Protein AF-A0A3G8R0G6-F1 (afdb_monomer)

Sequence (99 aa):
MEQVLFLKNVCNEMPPRDGTGYLDSFHMFGEPQLLQYKDWILLDANAQSNLGIWALIKRVKDDNHLVAYGEWEFHSNIVYCGNVIIPEDELNPFMHVRE

pLDDT: mean 90.29, std 10.19, range [36.09, 97.88]

Structure (mmCIF, N/CA/C/O backbone):
data_AF-A0A3G8R0G6-F1
#
_entry.id   AF-A0A3G8R0G6-F1
#
loop_
_atom_site.group_PDB
_atom_site.id
_atom_site.type_symbol
_atom_site.label_atom_id
_atom_site.label_alt_id
_atom_site.label_comp_id
_atom_site.label_asym_id
_atom_site.label_entity_id
_atom_site.label_seq_id
_atom_site.pdbx_PDB_ins_code
_atom_site.Cartn_x
_atom_site.Cartn_y
_atom_site.Cartn_z
_atom_site.occupancy
_atom_site.B_iso_or_equiv
_atom_site.auth_seq_id
_atom_site.auth_comp_id
_atom_site.auth_asym_id
_atom_site.auth_atom_id
_atom_site.pdbx_PDB_model_num
ATOM 1 N N . MET A 1 1 ? 10.243 -13.411 23.755 1.00 68.88 1 MET A N 1
ATOM 2 C CA . MET A 1 1 ? 8.904 -13.842 23.307 1.00 68.88 1 MET A CA 1
ATOM 3 C C . MET A 1 1 ? 8.592 -12.980 22.102 1.00 68.88 1 MET A C 1
ATOM 5 O O . MET A 1 1 ? 8.596 -11.766 22.254 1.00 68.88 1 MET A O 1
ATOM 9 N N . GLU A 1 2 ? 8.492 -13.566 20.915 1.00 80.31 2 GLU A N 1
ATOM 10 C CA . GLU A 1 2 ? 8.203 -12.802 19.696 1.00 80.31 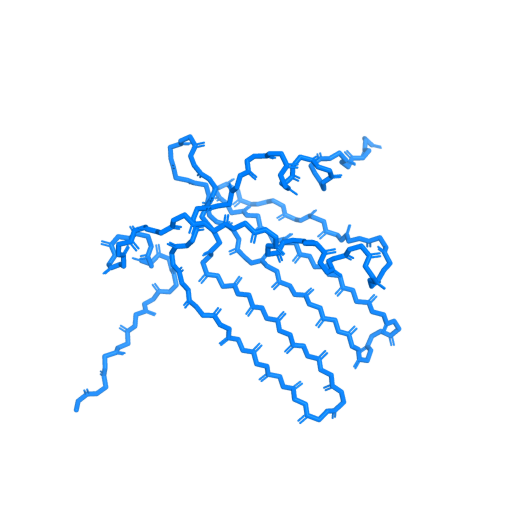2 GLU A CA 1
ATOM 11 C C . GLU A 1 2 ? 6.713 -12.451 19.669 1.00 80.31 2 GLU A C 1
ATOM 13 O O . GLU A 1 2 ? 5.867 -13.312 19.910 1.00 80.31 2 GLU A O 1
ATOM 18 N N . GLN A 1 3 ? 6.390 -11.180 19.436 1.00 82.38 3 GLN A N 1
ATOM 19 C CA . GLN A 1 3 ? 5.016 -10.742 19.211 1.00 82.38 3 GLN A CA 1
ATOM 20 C C . GLN A 1 3 ? 4.728 -10.825 17.714 1.00 82.38 3 GLN A C 1
ATOM 22 O O . GLN A 1 3 ? 5.408 -10.188 16.914 1.00 82.38 3 GLN A O 1
ATOM 27 N N . VAL A 1 4 ? 3.727 -11.621 17.342 1.00 88.38 4 VAL A N 1
ATOM 28 C CA . VAL A 1 4 ? 3.287 -11.784 15.953 1.00 88.38 4 VAL A CA 1
ATOM 29 C C . VAL A 1 4 ? 1.957 -11.068 15.779 1.00 88.38 4 VAL A C 1
ATOM 31 O O . VAL A 1 4 ? 0.996 -11.351 16.495 1.00 88.38 4 VAL A O 1
ATOM 34 N N . LEU A 1 5 ? 1.897 -10.160 14.808 1.00 90.12 5 LEU A N 1
ATOM 35 C CA . LEU A 1 5 ? 0.694 -9.420 14.456 1.00 90.12 5 LEU A CA 1
ATOM 36 C C . LEU A 1 5 ? 0.190 -9.872 13.085 1.00 90.12 5 LEU A C 1
ATOM 38 O O . LEU A 1 5 ? 0.914 -9.820 12.094 1.00 90.12 5 LEU A O 1
ATOM 42 N N . PHE A 1 6 ? -1.071 -10.298 13.013 1.00 91.56 6 PHE A N 1
ATOM 43 C CA . PHE A 1 6 ? -1.704 -10.561 11.724 1.00 91.56 6 PHE A CA 1
ATOM 44 C C . PHE A 1 6 ? -1.945 -9.249 10.979 1.00 91.56 6 PHE A C 1
ATOM 46 O O . PHE A 1 6 ? -2.547 -8.331 11.529 1.00 91.56 6 PHE A O 1
ATOM 53 N N . LEU A 1 7 ? -1.586 -9.212 9.695 1.00 90.50 7 LEU A N 1
ATOM 54 C CA . LEU A 1 7 ? -1.715 -8.031 8.834 1.00 90.50 7 LEU A CA 1
ATOM 55 C C . LEU A 1 7 ? -3.122 -7.405 8.864 1.00 90.50 7 LEU A C 1
ATOM 57 O O . LEU A 1 7 ? -3.282 -6.193 8.960 1.00 90.50 7 LEU A O 1
ATOM 61 N N . LYS A 1 8 ? -4.166 -8.242 8.885 1.00 90.50 8 LYS A N 1
ATOM 62 C CA . LYS A 1 8 ? -5.569 -7.796 8.965 1.00 90.50 8 LYS A CA 1
ATOM 63 C C . LYS A 1 8 ? -5.907 -6.982 10.226 1.00 90.50 8 LYS A C 1
ATOM 65 O O . LYS A 1 8 ? -6.889 -6.236 10.205 1.00 90.50 8 LYS A O 1
ATOM 70 N N . ASN A 1 9 ? -5.116 -7.142 11.290 1.00 94.31 9 ASN A N 1
ATOM 71 C CA . ASN A 1 9 ? -5.286 -6.496 12.591 1.00 94.31 9 ASN A CA 1
ATOM 72 C C . ASN A 1 9 ? -4.401 -5.249 12.753 1.00 94.31 9 ASN A C 1
ATOM 74 O O . ASN A 1 9 ? -4.526 -4.568 13.763 1.00 94.31 9 ASN A O 1
ATOM 78 N N . VAL A 1 10 ? -3.535 -4.921 11.787 1.00 94.44 10 VAL A N 1
ATOM 79 C CA . VAL A 1 10 ? -2.575 -3.809 11.903 1.00 94.44 10 VAL A CA 1
ATOM 80 C C . VAL A 1 10 ? -3.255 -2.487 12.251 1.00 94.44 10 VAL A C 1
ATOM 82 O O . VAL A 1 10 ? -2.840 -1.826 13.197 1.00 94.44 10 VAL A O 1
ATOM 85 N N . CYS A 1 11 ? -4.363 -2.154 11.584 1.00 95.19 11 CYS A N 1
ATOM 86 C CA . CYS A 1 11 ? -5.107 -0.922 11.864 1.00 95.19 11 CYS A CA 1
ATOM 87 C C . CYS A 1 11 ? -5.764 -0.876 13.258 1.00 95.19 11 CYS A C 1
ATOM 89 O O . CYS A 1 11 ? -6.160 0.200 13.693 1.00 95.19 11 CYS A O 1
ATOM 91 N N . ASN A 1 12 ? -5.906 -2.017 13.943 1.00 94.19 12 ASN A N 1
ATOM 92 C CA . ASN A 1 12 ? -6.481 -2.090 15.292 1.00 94.19 12 ASN A CA 1
ATOM 93 C C . ASN A 1 12 ? -5.403 -2.036 16.383 1.00 94.19 12 ASN A C 1
ATOM 95 O O . ASN A 1 12 ? -5.662 -1.543 17.474 1.00 94.19 12 ASN A O 1
ATOM 99 N N . GLU A 1 13 ? -4.219 -2.576 16.093 1.00 94.06 13 GLU A N 1
ATOM 100 C CA . GLU A 1 13 ? -3.157 -2.799 17.082 1.00 94.06 13 GLU A CA 1
ATOM 101 C C . GLU A 1 13 ? -2.041 -1.746 17.000 1.00 94.06 13 GLU A C 1
ATOM 103 O O . GLU A 1 13 ? -1.302 -1.546 17.962 1.00 94.06 13 GLU A O 1
ATOM 108 N N . MET A 1 14 ? -1.906 -1.054 15.864 1.00 94.06 14 MET A N 1
ATOM 109 C CA . MET A 1 14 ? -0.928 0.018 15.675 1.00 94.06 14 MET A CA 1
ATOM 110 C C . MET A 1 14 ? -1.640 1.370 15.564 1.00 94.06 14 MET A C 1
ATOM 112 O O . MET A 1 14 ? -2.602 1.479 14.801 1.00 94.06 14 MET A O 1
ATOM 116 N N . PRO A 1 15 ? -1.177 2.424 16.260 1.00 94.88 15 PRO A N 1
ATOM 117 C CA . PRO A 1 15 ? -1.761 3.751 16.110 1.00 94.88 15 PRO A CA 1
ATOM 118 C C . PRO A 1 15 ? -1.549 4.269 14.678 1.00 94.88 15 PRO A C 1
ATOM 120 O O . PRO A 1 15 ? -0.455 4.083 14.127 1.00 94.88 15 PRO A O 1
ATOM 123 N N . PRO A 1 16 ? -2.568 4.905 14.070 1.00 96.31 16 PRO A N 1
ATOM 124 C CA . PRO A 1 16 ? -2.418 5.516 12.761 1.00 96.31 16 PRO A CA 1
ATOM 125 C C . PRO A 1 16 ? -1.415 6.670 12.819 1.00 96.31 16 PRO A C 1
ATOM 127 O O . PRO A 1 16 ? -1.289 7.356 13.838 1.00 96.31 16 PRO A O 1
ATOM 130 N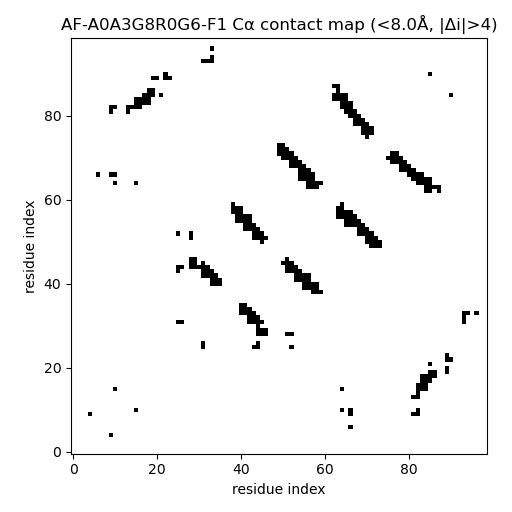 N . ARG A 1 17 ? -0.693 6.870 11.720 1.00 96.69 17 ARG A N 1
ATOM 131 C CA . ARG A 1 17 ? 0.240 7.981 11.524 1.00 96.69 17 ARG A CA 1
ATOM 132 C C . ARG A 1 17 ? 0.014 8.580 10.149 1.00 96.69 17 ARG A C 1
ATOM 134 O O . ARG A 1 17 ? -0.118 7.826 9.191 1.00 96.69 17 ARG A O 1
ATOM 141 N N . ASP A 1 18 ? 0.025 9.899 10.054 1.00 96.62 18 ASP A N 1
ATOM 142 C CA . ASP A 1 18 ? -0.031 10.570 8.759 1.00 96.62 18 ASP A CA 1
ATOM 143 C C . ASP A 1 18 ? 1.261 10.299 7.985 1.00 96.62 18 ASP A C 1
ATOM 145 O O . ASP A 1 18 ? 2.362 10.308 8.551 1.00 96.62 18 ASP A O 1
ATOM 149 N N . GLY A 1 19 ? 1.128 10.031 6.693 1.00 93.25 19 GLY A N 1
ATOM 150 C CA . GLY A 1 19 ? 2.253 9.823 5.798 1.00 93.25 19 GLY A CA 1
ATOM 151 C C . GLY A 1 19 ? 1.976 10.406 4.428 1.00 93.25 19 GLY A C 1
ATOM 152 O O . GLY A 1 19 ? 0.832 10.445 4.007 1.00 93.25 19 GLY A O 1
ATOM 153 N N . THR A 1 20 ? 3.022 10.852 3.740 1.00 94.56 20 THR A N 1
ATOM 154 C CA . THR A 1 20 ? 2.913 11.445 2.403 1.00 94.56 20 THR A CA 1
ATOM 155 C C . THR A 1 20 ? 4.079 11.013 1.523 1.00 94.56 20 THR A C 1
ATOM 157 O O . THR A 1 20 ? 5.188 10.840 2.037 1.00 94.56 20 THR A O 1
ATOM 160 N N . GLY A 1 21 ? 3.855 10.900 0.219 1.00 93.88 21 GLY A N 1
ATOM 161 C CA . GLY A 1 21 ? 4.863 10.567 -0.790 1.00 93.88 21 GLY A CA 1
ATOM 162 C C . GLY A 1 21 ? 5.200 9.077 -0.868 1.00 93.88 21 GLY A C 1
ATOM 163 O O . GLY A 1 2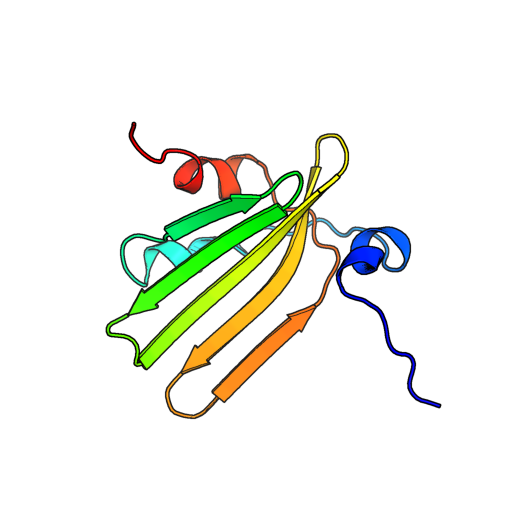1 ? 6.158 8.689 -1.534 1.00 93.88 21 GLY A O 1
ATOM 164 N N . TYR A 1 22 ? 4.434 8.214 -0.190 1.00 93.81 22 TYR A N 1
ATOM 165 C CA . TYR A 1 22 ? 4.692 6.768 -0.204 1.00 93.81 22 TYR A CA 1
ATOM 166 C C . TYR A 1 22 ? 4.358 6.141 -1.559 1.00 93.81 22 TYR A C 1
ATOM 168 O O . TYR A 1 22 ? 4.902 5.092 -1.889 1.00 93.81 22 TYR A O 1
ATOM 176 N N . LEU A 1 23 ? 3.468 6.759 -2.342 1.00 94.19 23 LEU A N 1
ATOM 177 C CA . LEU A 1 23 ? 3.066 6.233 -3.647 1.00 94.19 23 LEU A CA 1
ATOM 178 C C . LEU A 1 23 ? 3.829 6.855 -4.832 1.00 94.19 23 LEU A C 1
ATOM 180 O O . LEU A 1 23 ? 3.686 6.385 -5.960 1.00 94.19 23 LEU A O 1
ATOM 184 N N . ASP A 1 24 ? 4.697 7.842 -4.594 1.00 92.12 24 ASP A N 1
ATOM 185 C CA . ASP A 1 24 ? 5.405 8.586 -5.649 1.00 92.12 24 ASP A CA 1
ATOM 186 C C . ASP A 1 24 ? 6.263 7.676 -6.542 1.00 92.12 24 ASP A C 1
ATOM 188 O O . ASP A 1 24 ? 6.341 7.855 -7.762 1.00 92.12 24 ASP A O 1
ATOM 192 N N . SER A 1 25 ? 6.897 6.660 -5.947 1.00 89.88 25 SER A N 1
ATOM 193 C CA . SER A 1 25 ? 7.797 5.748 -6.660 1.00 89.88 25 SER A CA 1
ATOM 194 C C . SER A 1 25 ? 7.079 4.811 -7.637 1.00 89.88 25 SER A C 1
ATOM 196 O O 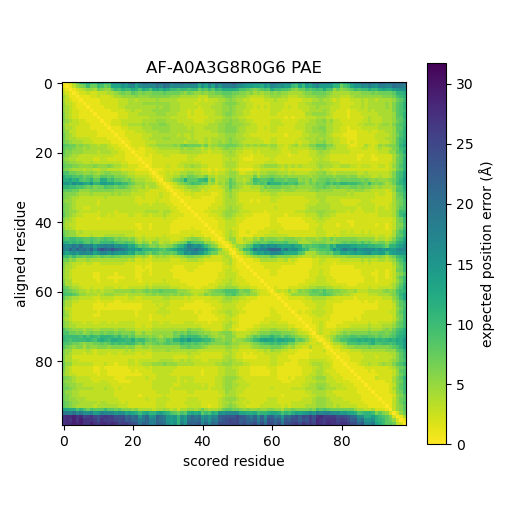. SER A 1 25 ? 7.730 4.271 -8.530 1.00 89.88 25 SER A O 1
ATOM 198 N N . PHE A 1 26 ? 5.754 4.636 -7.547 1.00 92.00 26 PHE A N 1
ATOM 199 C CA . PHE A 1 26 ? 5.014 3.711 -8.424 1.00 92.00 26 PHE A CA 1
ATOM 200 C C . PHE A 1 26 ? 5.066 4.119 -9.892 1.00 92.00 26 PHE A C 1
ATOM 202 O O . PHE A 1 26 ? 5.175 3.259 -10.766 1.00 92.00 26 PHE A O 1
ATOM 209 N N . HIS A 1 27 ? 5.098 5.419 -10.178 1.00 85.88 27 HIS A N 1
ATOM 210 C CA . HIS A 1 27 ? 5.202 5.926 -11.546 1.00 85.88 27 HIS A CA 1
ATOM 211 C C . HIS A 1 27 ? 6.553 5.620 -12.217 1.00 85.88 27 HIS A C 1
ATOM 213 O O . HIS A 1 27 ? 6.672 5.727 -13.437 1.00 85.88 27 HIS A O 1
ATOM 219 N N . MET A 1 28 ? 7.578 5.231 -11.449 1.00 85.88 28 MET A N 1
ATOM 220 C CA . MET A 1 28 ? 8.913 4.933 -11.978 1.00 85.88 28 MET A CA 1
ATOM 221 C C . MET A 1 28 ? 9.012 3.540 -12.614 1.00 85.88 28 MET A C 1
ATOM 223 O O . MET A 1 28 ? 9.905 3.309 -13.429 1.00 85.88 28 MET A O 1
ATOM 227 N N . PHE A 1 29 ? 8.111 2.617 -12.262 1.00 81.19 29 PHE A N 1
ATOM 228 C CA . PHE A 1 29 ? 8.189 1.207 -12.659 1.00 81.19 29 PHE A CA 1
ATOM 229 C C . PHE A 1 29 ? 7.267 0.839 -13.832 1.00 81.19 29 PHE A C 1
ATOM 231 O O . PHE A 1 29 ? 7.134 -0.336 -14.148 1.00 81.19 29 PHE A O 1
ATOM 238 N N . GLY A 1 30 ? 6.671 1.821 -14.515 1.00 77.69 30 GLY A N 1
ATOM 239 C CA . GLY A 1 30 ? 5.740 1.609 -15.631 1.00 77.69 30 GLY A CA 1
ATOM 240 C C . GLY A 1 30 ? 4.308 1.987 -15.260 1.00 77.69 30 GLY A C 1
ATOM 241 O O . GLY A 1 30 ? 4.110 2.885 -14.450 1.00 77.69 30 GLY A O 1
ATOM 242 N N . GLU A 1 31 ? 3.318 1.329 -15.871 1.00 85.75 31 GLU A N 1
ATOM 243 C CA . GLU A 1 31 ? 1.906 1.471 -15.487 1.00 85.75 31 GLU A CA 1
ATOM 244 C C . GLU A 1 31 ? 1.601 0.543 -14.300 1.00 85.75 31 GLU A C 1
ATOM 246 O O . GLU A 1 31 ? 1.633 -0.681 -14.470 1.00 85.75 31 GLU A O 1
ATOM 251 N N . PRO A 1 32 ? 1.314 1.082 -13.101 1.00 90.75 32 PRO A N 1
ATOM 252 C CA . PRO A 1 32 ? 0.956 0.266 -11.949 1.00 90.75 32 PRO A CA 1
ATOM 253 C C . PRO A 1 32 ? -0.381 -0.438 -12.162 1.00 90.75 32 PRO A C 1
ATOM 255 O O . PRO A 1 32 ? -1.323 0.129 -12.716 1.00 90.75 32 PRO A O 1
ATOM 258 N N . GLN A 1 33 ? -0.483 -1.665 -11.667 1.00 90.69 33 GLN A N 1
ATOM 259 C CA . GLN A 1 33 ? -1.730 -2.405 -11.591 1.00 90.69 33 GLN A CA 1
ATOM 260 C C . GLN A 1 33 ? -2.393 -2.166 -10.241 1.00 90.69 33 GLN A C 1
ATOM 262 O O . GLN A 1 33 ? -1.759 -2.289 -9.194 1.00 90.69 33 GLN A O 1
ATOM 267 N N . LEU A 1 34 ? -3.691 -1.876 -10.271 1.00 93.50 34 LEU A N 1
ATOM 268 C CA . LEU A 1 34 ? -4.517 -1.773 -9.078 1.00 93.50 34 LEU A CA 1
ATOM 269 C C . LEU A 1 34 ? -5.506 -2.937 -9.036 1.00 93.50 34 LEU A C 1
ATOM 271 O O . LEU A 1 34 ? -6.281 -3.156 -9.966 1.00 93.50 34 LEU A O 1
ATOM 275 N N . LEU A 1 35 ? -5.495 -3.671 -7.928 1.00 94.31 35 LEU A N 1
ATOM 276 C CA . LEU A 1 35 ? -6.405 -4.774 -7.646 1.00 94.31 35 LEU A CA 1
ATOM 277 C C . LEU A 1 35 ? -7.192 -4.453 -6.379 1.00 94.31 35 LEU A C 1
ATOM 279 O O . LEU A 1 35 ? -6.611 -4.248 -5.314 1.00 94.31 35 LEU A O 1
ATOM 283 N N . GLN A 1 36 ? -8.520 -4.444 -6.475 1.00 94.88 36 GLN A N 1
ATOM 284 C CA . GLN A 1 36 ? -9.393 -4.168 -5.338 1.00 94.88 36 GLN A CA 1
ATOM 285 C C . GLN A 1 36 ? -10.165 -5.418 -4.909 1.00 94.88 36 GLN A C 1
ATOM 287 O O . GLN A 1 36 ? -10.778 -6.110 -5.722 1.00 94.88 36 GLN A O 1
ATOM 292 N N . TYR A 1 37 ? -10.189 -5.683 -3.603 1.00 94.38 37 TYR A N 1
ATOM 293 C CA . TYR A 1 37 ? -11.007 -6.729 -3.000 1.00 94.38 37 TYR A CA 1
ATOM 294 C C . TYR A 1 37 ? -11.594 -6.256 -1.670 1.00 94.38 37 TYR A C 1
ATOM 296 O O . TYR A 1 37 ? -10.898 -6.160 -0.662 1.00 94.38 37 TYR A O 1
ATOM 304 N N . LYS A 1 38 ? -12.910 -6.011 -1.650 1.00 94.62 38 LYS A N 1
ATOM 305 C CA . LYS A 1 38 ? -13.622 -5.452 -0.488 1.00 94.62 38 LYS A CA 1
ATOM 306 C C . LYS A 1 38 ? -12.981 -4.128 -0.033 1.00 94.62 38 LYS A C 1
ATOM 308 O O . LYS A 1 38 ? -12.918 -3.183 -0.813 1.00 94.62 38 LYS A O 1
ATOM 313 N N . ASP A 1 39 ? -12.533 -4.075 1.217 1.00 95.62 39 ASP A N 1
ATOM 314 C CA . ASP A 1 39 ? -11.837 -2.968 1.866 1.00 95.62 39 ASP A CA 1
ATOM 315 C C . ASP A 1 39 ? -10.330 -2.942 1.573 1.00 95.62 39 ASP A C 1
ATOM 317 O O . ASP A 1 39 ? -9.617 -2.143 2.167 1.00 95.62 39 ASP A O 1
ATOM 321 N N . TRP A 1 40 ? -9.828 -3.794 0.679 1.00 97.06 40 TRP A N 1
ATOM 322 C CA . TRP A 1 40 ? -8.404 -3.904 0.371 1.00 97.06 40 TRP A CA 1
ATOM 323 C C . TRP A 1 40 ? -8.091 -3.452 -1.045 1.00 97.06 40 TRP A C 1
ATOM 325 O O . TRP A 1 40 ? -8.822 -3.766 -1.986 1.00 97.06 40 TRP A O 1
ATOM 335 N N . ILE A 1 41 ? -6.967 -2.760 -1.178 1.00 96.62 41 ILE A N 1
ATOM 336 C CA . ILE A 1 41 ? -6.367 -2.340 -2.437 1.00 96.62 41 ILE A CA 1
ATOM 337 C C . ILE A 1 41 ? -4.928 -2.854 -2.441 1.00 96.62 41 ILE A C 1
ATOM 339 O O . ILE A 1 41 ? -4.174 -2.623 -1.496 1.00 96.62 41 ILE A O 1
ATOM 343 N N . LEU A 1 42 ? -4.561 -3.568 -3.497 1.00 96.94 42 LEU A N 1
ATOM 344 C CA . LEU A 1 42 ? -3.182 -3.889 -3.827 1.00 96.94 42 LEU A CA 1
ATOM 345 C C . LEU A 1 42 ? -2.786 -3.026 -5.022 1.00 96.94 42 LEU A C 1
ATOM 347 O O . LEU A 1 42 ? -3.408 -3.121 -6.079 1.00 96.94 42 LEU A O 1
ATOM 351 N N . LEU A 1 43 ? -1.762 -2.202 -4.836 1.00 95.81 43 LEU A N 1
ATOM 352 C CA . LEU A 1 43 ? -1.087 -1.489 -5.910 1.00 95.81 43 LEU A CA 1
ATOM 353 C C . LEU A 1 43 ? 0.236 -2.205 -6.178 1.00 95.81 43 LEU A C 1
ATOM 355 O O . LEU A 1 43 ? 1.018 -2.391 -5.250 1.00 95.81 43 LEU A O 1
ATOM 359 N N . ASP A 1 44 ? 0.474 -2.626 -7.412 1.00 94.06 44 ASP A N 1
ATOM 360 C CA . ASP A 1 44 ? 1.686 -3.338 -7.829 1.00 94.06 44 ASP A CA 1
ATOM 361 C C . ASP A 1 44 ? 2.305 -2.630 -9.032 1.00 94.06 44 ASP A C 1
ATOM 363 O O . ASP A 1 44 ? 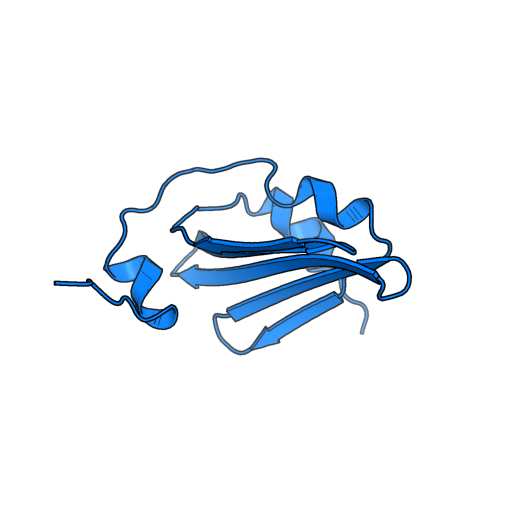1.607 -2.311 -9.992 1.00 94.06 44 ASP A O 1
ATOM 367 N N . ALA A 1 45 ? 3.608 -2.374 -9.000 1.00 93.00 45 ALA A N 1
ATOM 368 C CA . ALA A 1 45 ? 4.333 -1.854 -10.150 1.00 93.00 45 ALA A CA 1
ATOM 369 C C . ALA A 1 45 ? 5.694 -2.531 -10.261 1.00 93.00 45 ALA A C 1
ATOM 371 O O . ALA A 1 45 ? 6.419 -2.681 -9.279 1.00 93.00 45 ALA A O 1
ATOM 372 N N . ASN A 1 46 ? 6.062 -2.936 -11.473 1.00 89.88 46 ASN A N 1
ATOM 373 C CA . ASN A 1 46 ? 7.301 -3.662 -11.697 1.00 89.88 46 ASN A CA 1
ATOM 374 C C . ASN A 1 46 ? 7.913 -3.351 -13.064 1.00 89.88 46 ASN A C 1
ATOM 376 O O . ASN A 1 46 ? 7.220 -3.192 -14.065 1.00 89.88 46 ASN A O 1
ATOM 380 N N . ALA A 1 47 ? 9.243 -3.318 -13.105 1.00 83.81 47 ALA A N 1
ATOM 381 C CA . ALA A 1 47 ? 10.024 -3.131 -14.314 1.00 83.81 47 ALA A CA 1
ATOM 382 C C . ALA A 1 47 ? 10.642 -4.467 -14.748 1.00 83.81 47 ALA A C 1
ATOM 384 O O . ALA A 1 47 ? 11.513 -5.023 -14.073 1.00 83.81 47 ALA A O 1
ATOM 385 N N . GLN A 1 48 ? 10.203 -4.976 -15.906 1.00 71.75 48 GLN A N 1
ATOM 386 C CA . GLN A 1 48 ? 10.764 -6.172 -16.560 1.00 71.75 48 GLN A CA 1
ATOM 387 C C . GLN A 1 48 ? 10.883 -7.396 -15.628 1.00 71.75 48 GLN A C 1
ATOM 389 O O . GLN A 1 48 ? 11.804 -8.199 -15.766 1.00 71.75 48 GLN A O 1
ATOM 394 N N . SER A 1 49 ? 9.970 -7.513 -14.656 1.00 72.50 49 SER A N 1
ATOM 395 C CA . SER A 1 49 ? 9.889 -8.602 -13.670 1.00 72.50 49 SER A CA 1
ATOM 396 C C . SER A 1 49 ? 11.107 -8.799 -12.750 1.00 72.50 49 SER A C 1
ATOM 398 O O . SER A 1 49 ? 11.110 -9.743 -11.965 1.00 72.50 49 SER A O 1
ATOM 400 N N . ASN A 1 50 ? 12.111 -7.918 -12.789 1.00 78.25 50 ASN A N 1
ATOM 401 C CA . ASN A 1 50 ? 13.345 -8.063 -12.000 1.00 78.25 50 ASN A CA 1
ATOM 402 C C . ASN A 1 50 ? 13.451 -7.081 -10.823 1.00 78.25 50 ASN A C 1
ATOM 404 O O . ASN A 1 50 ? 14.347 -7.195 -9.988 1.00 78.25 50 ASN A O 1
ATOM 408 N N . LEU A 1 51 ? 12.561 -6.096 -10.789 1.00 89.56 51 LEU A N 1
ATOM 409 C CA . LEU A 1 51 ? 12.555 -4.986 -9.850 1.00 89.56 51 LEU A CA 1
ATOM 410 C C . LEU A 1 51 ? 11.121 -4.478 -9.750 1.00 89.56 51 LEU A C 1
ATOM 412 O O . LEU A 1 51 ? 10.457 -4.334 -10.780 1.00 89.56 51 LEU A O 1
ATOM 416 N N . GLY A 1 52 ? 10.651 -4.187 -8.549 1.00 92.62 52 GLY A N 1
ATOM 417 C CA . GLY A 1 52 ? 9.344 -3.582 -8.382 1.00 92.62 52 GLY A CA 1
ATOM 418 C C . GLY A 1 52 ? 9.020 -3.237 -6.946 1.00 92.62 52 GLY A C 1
ATOM 419 O O . GLY A 1 52 ? 9.805 -3.473 -6.023 1.00 92.62 52 GLY A O 1
ATOM 420 N N . ILE A 1 53 ? 7.839 -2.657 -6.798 1.00 94.94 53 ILE A N 1
ATOM 421 C CA . ILE A 1 53 ? 7.267 -2.255 -5.527 1.00 94.94 53 ILE A CA 1
ATOM 422 C C . ILE A 1 53 ? 5.785 -2.614 -5.485 1.00 94.94 53 ILE A C 1
ATOM 424 O O . ILE A 1 53 ? 5.099 -2.635 -6.508 1.00 94.94 53 ILE A O 1
ATOM 428 N N . TRP A 1 54 ? 5.284 -2.896 -4.290 1.00 95.94 54 TRP A N 1
ATOM 429 C CA . TRP A 1 54 ? 3.863 -3.110 -4.063 1.00 95.94 54 TRP A CA 1
ATOM 430 C C . TRP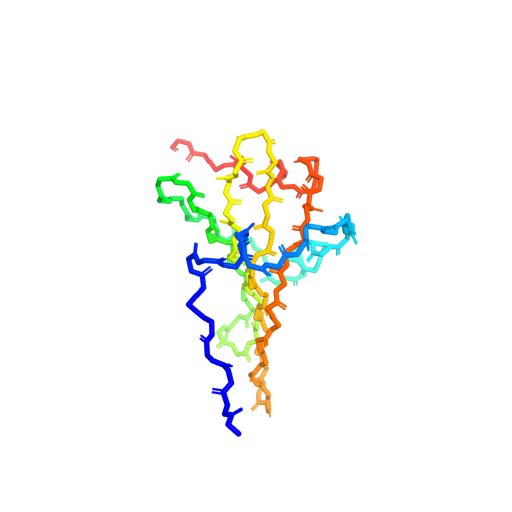 A 1 54 ? 3.421 -2.455 -2.760 1.00 95.94 54 TRP A C 1
ATOM 432 O O . TRP A 1 54 ? 4.165 -2.392 -1.785 1.00 95.94 54 TRP A O 1
AT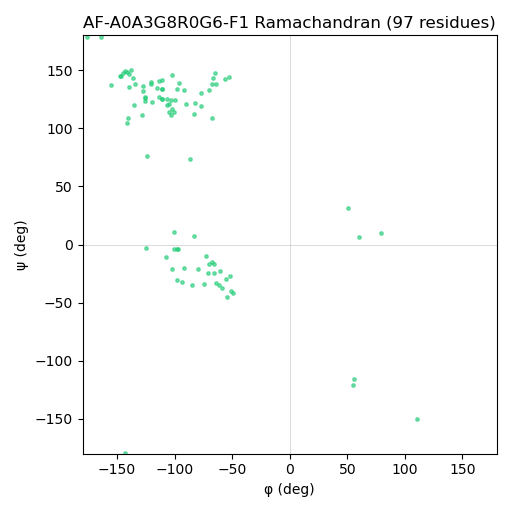OM 442 N N . ALA A 1 55 ? 2.186 -1.973 -2.731 1.00 97.31 55 ALA A N 1
ATOM 443 C CA . ALA A 1 55 ? 1.565 -1.364 -1.569 1.00 97.31 55 ALA A CA 1
ATOM 444 C C . ALA A 1 55 ? 0.250 -2.080 -1.288 1.00 97.31 55 ALA A C 1
ATOM 446 O O . ALA A 1 55 ? -0.614 -2.198 -2.158 1.00 97.31 55 ALA A O 1
ATOM 447 N N . LEU A 1 56 ? 0.097 -2.555 -0.055 1.00 97.88 56 LEU A N 1
ATOM 448 C CA . LEU A 1 56 ? -1.160 -3.090 0.434 1.00 97.88 56 LEU A CA 1
ATOM 449 C C . LEU A 1 56 ? -1.835 -2.048 1.316 1.00 97.88 56 LEU A C 1
ATOM 451 O O . LEU A 1 56 ? -1.338 -1.687 2.387 1.00 97.88 56 LEU A O 1
ATOM 455 N N . ILE A 1 57 ? -2.993 -1.601 0.857 1.00 97.44 57 ILE A N 1
ATOM 456 C CA . ILE A 1 57 ? -3.776 -0.535 1.459 1.00 97.44 57 ILE A CA 1
ATOM 457 C C . ILE A 1 57 ? -5.098 -1.127 1.947 1.00 97.44 57 ILE A C 1
ATOM 459 O O . ILE A 1 57 ? -5.757 -1.892 1.241 1.00 97.44 57 ILE A O 1
ATOM 463 N N . LYS A 1 58 ? -5.494 -0.773 3.167 1.00 97.38 58 LYS A N 1
ATOM 464 C CA . LYS A 1 58 ? -6.789 -1.112 3.751 1.00 97.38 58 LYS A CA 1
ATOM 465 C C . LYS A 1 58 ? -7.603 0.157 3.947 1.00 97.38 58 LYS A C 1
ATOM 467 O O . LYS A 1 58 ? -7.160 1.087 4.613 1.00 97.38 58 LYS A O 1
ATOM 472 N N . ARG A 1 59 ? -8.820 0.178 3.428 1.00 95.88 59 ARG A N 1
ATOM 473 C CA . ARG A 1 59 ? -9.774 1.258 3.645 1.00 95.88 59 ARG A CA 1
ATOM 474 C C . ARG A 1 59 ? -10.486 1.057 4.980 1.00 95.88 59 ARG A C 1
ATOM 476 O O . ARG A 1 59 ? -11.125 0.028 5.205 1.00 95.88 59 ARG A O 1
ATOM 483 N N . VAL A 1 60 ? -10.378 2.030 5.879 1.00 94.88 60 VAL A N 1
ATOM 484 C CA . VAL A 1 60 ? -11.009 1.995 7.204 1.00 94.88 60 VAL A CA 1
ATOM 485 C C . VAL A 1 60 ? -11.795 3.284 7.385 1.00 94.88 60 VAL A C 1
ATOM 487 O O . VAL A 1 60 ? -11.221 4.355 7.517 1.00 94.88 60 VAL A O 1
ATOM 490 N N . LYS A 1 61 ? -13.130 3.177 7.408 1.00 90.94 61 LYS A N 1
ATOM 491 C CA . LYS A 1 61 ? -14.032 4.339 7.331 1.00 90.94 61 LYS A CA 1
ATOM 492 C C . LYS A 1 61 ? -13.725 5.169 6.071 1.00 90.94 61 LYS A C 1
ATOM 494 O O . LYS A 1 61 ? -13.896 4.642 4.969 1.00 90.94 61 LYS A O 1
ATOM 499 N N . ASP A 1 62 ? -13.271 6.405 6.251 1.00 90.88 62 ASP A N 1
ATOM 500 C CA . ASP A 1 62 ? -12.982 7.371 5.190 1.00 90.88 62 ASP A CA 1
ATOM 501 C C . ASP A 1 62 ? -11.478 7.457 4.870 1.00 90.88 62 ASP A C 1
ATOM 503 O O . ASP A 1 62 ? -11.097 8.127 3.917 1.00 90.88 62 ASP A O 1
ATOM 507 N N . ASP A 1 63 ? -10.635 6.728 5.612 1.00 95.94 63 ASP A N 1
ATOM 508 C CA . ASP A 1 63 ? -9.179 6.780 5.488 1.00 95.94 63 ASP A CA 1
ATOM 509 C C . ASP A 1 63 ? -8.619 5.575 4.716 1.00 95.94 63 ASP A C 1
ATOM 511 O O . ASP A 1 63 ? -9.095 4.434 4.825 1.00 95.94 63 ASP A O 1
ATOM 515 N N . ASN A 1 64 ? -7.546 5.823 3.964 1.00 96.75 64 ASN A N 1
ATOM 516 C CA . ASN A 1 64 ? -6.763 4.802 3.277 1.00 96.75 64 ASN A CA 1
ATOM 517 C C . ASN A 1 64 ? -5.501 4.509 4.094 1.00 96.75 64 ASN A C 1
ATOM 519 O O . ASN A 1 64 ? -4.637 5.368 4.241 1.00 96.75 64 ASN A O 1
ATOM 523 N N . HIS A 1 65 ? -5.383 3.295 4.629 1.00 97.81 65 HIS A N 1
ATOM 524 C CA . HIS A 1 65 ? -4.258 2.896 5.470 1.00 97.81 65 HIS A CA 1
ATOM 525 C C . HIS A 1 65 ? -3.283 2.020 4.690 1.00 97.81 65 HIS A C 1
ATOM 527 O O . HIS A 1 65 ? -3.592 0.867 4.395 1.00 97.81 65 HIS A O 1
ATOM 533 N N . LEU A 1 66 ? -2.087 2.524 4.403 1.00 97.75 66 LEU A N 1
ATOM 534 C CA . LEU A 1 66 ? -0.961 1.717 3.951 1.00 97.75 66 LEU A CA 1
ATOM 535 C C . LEU A 1 66 ? -0.520 0.803 5.100 1.00 97.75 66 LEU A C 1
ATOM 537 O O . LEU A 1 66 ? 0.032 1.265 6.107 1.00 97.75 66 LEU A O 1
ATOM 541 N N . VAL A 1 67 ? -0.797 -0.495 4.951 1.00 97.56 67 VAL A N 1
ATOM 542 C CA . VAL A 1 67 ? -0.491 -1.495 5.980 1.00 97.56 67 VAL A CA 1
ATOM 543 C C . VAL A 1 67 ? 0.800 -2.253 5.722 1.00 97.56 67 VAL A C 1
ATOM 545 O O . VAL A 1 67 ? 1.471 -2.670 6.666 1.00 97.56 67 VAL A O 1
ATOM 548 N N . ALA A 1 68 ? 1.153 -2.424 4.451 1.00 97.25 68 ALA A N 1
ATOM 549 C CA . ALA A 1 68 ? 2.416 -3.005 4.048 1.00 97.25 68 ALA A CA 1
ATOM 550 C C . ALA A 1 68 ? 2.907 -2.384 2.744 1.00 97.25 68 ALA A C 1
ATOM 552 O O . ALA A 1 68 ? 2.110 -2.060 1.866 1.00 97.25 68 ALA A O 1
ATOM 553 N N . TYR A 1 69 ? 4.220 -2.251 2.640 1.00 96.81 69 TYR A N 1
ATOM 554 C CA . TYR A 1 69 ? 4.913 -1.739 1.472 1.00 96.81 69 TYR A CA 1
ATOM 555 C C . TYR A 1 69 ? 6.099 -2.654 1.196 1.00 96.81 69 TYR A C 1
ATOM 557 O O . TYR A 1 69 ? 6.940 -2.851 2.075 1.00 96.81 69 TYR A O 1
ATOM 565 N N . GLY A 1 70 ? 6.129 -3.263 0.021 1.00 95.69 70 GLY A N 1
ATOM 566 C CA . GLY A 1 70 ? 7.186 -4.168 -0.391 1.00 95.69 70 GLY A CA 1
ATOM 5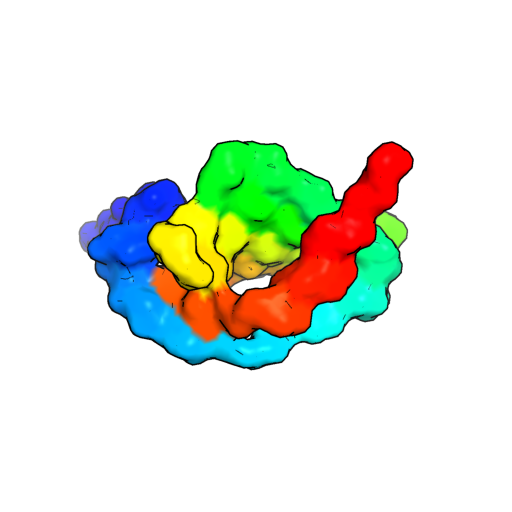67 C C . GLY A 1 70 ? 8.023 -3.575 -1.505 1.00 95.69 70 GLY A C 1
ATOM 568 O O . GLY A 1 70 ? 7.491 -2.969 -2.429 1.00 95.69 70 GLY A O 1
ATOM 569 N N . GLU A 1 71 ? 9.323 -3.815 -1.432 1.00 93.69 71 GLU A N 1
ATOM 570 C CA . GLU A 1 71 ? 10.289 -3.505 -2.478 1.00 93.69 71 GLU A CA 1
ATOM 571 C C . GLU A 1 71 ? 11.087 -4.765 -2.773 1.00 93.69 71 GLU A C 1
ATOM 573 O O . GLU A 1 71 ? 11.510 -5.477 -1.854 1.00 93.69 71 GLU A O 1
ATOM 578 N N . TRP A 1 72 ? 11.308 -5.048 -4.051 1.00 91.81 72 TRP A N 1
ATOM 579 C CA . TRP A 1 72 ? 12.225 -6.101 -4.444 1.00 91.81 72 TRP A CA 1
ATOM 580 C C . TRP A 1 72 ? 13.110 -5.660 -5.596 1.00 91.81 72 TRP A C 1
ATOM 582 O O . TRP A 1 72 ? 12.694 -4.977 -6.530 1.00 91.81 72 TRP A O 1
ATOM 592 N N . GLU A 1 73 ? 14.346 -6.120 -5.537 1.00 88.56 73 GLU A N 1
ATOM 593 C CA . GLU A 1 73 ? 15.364 -5.962 -6.562 1.00 88.56 73 GLU A CA 1
ATOM 594 C C . GLU A 1 73 ? 16.195 -7.252 -6.627 1.00 88.56 73 GLU A C 1
ATOM 596 O O . GLU A 1 73 ? 15.985 -8.197 -5.864 1.00 88.56 73 GLU A O 1
ATOM 601 N N . PHE A 1 74 ? 17.192 -7.297 -7.508 1.00 82.19 74 PHE A N 1
ATOM 602 C CA . PHE A 1 74 ? 18.039 -8.476 -7.722 1.00 82.19 74 PHE A CA 1
ATOM 603 C C . PHE A 1 74 ? 18.671 -9.079 -6.452 1.00 82.19 74 PHE A C 1
ATOM 605 O O . PHE A 1 74 ? 18.996 -10.268 -6.437 1.00 82.19 74 PHE A O 1
ATOM 612 N N . HIS A 1 75 ? 18.886 -8.277 -5.408 1.00 85.12 75 HIS A N 1
ATOM 613 C CA . HIS A 1 75 ? 19.607 -8.683 -4.199 1.00 85.12 75 HIS A CA 1
ATOM 614 C C . HIS A 1 75 ? 18.830 -8.475 -2.900 1.00 85.12 75 HIS A C 1
ATOM 616 O O . HIS A 1 75 ? 19.334 -8.844 -1.838 1.00 85.12 75 HIS A O 1
ATOM 622 N N . SER A 1 76 ? 17.624 -7.910 -2.956 1.00 86.00 76 SER A N 1
ATOM 623 C CA . SER A 1 76 ? 16.843 -7.635 -1.757 1.00 86.00 76 SER A CA 1
ATOM 624 C C . SER A 1 76 ? 15.349 -7.820 -2.004 1.00 86.00 76 SER A C 1
ATOM 626 O O . SER A 1 76 ? 14.840 -7.650 -3.109 1.00 86.00 76 SER A O 1
ATOM 628 N N . ASN A 1 77 ? 14.657 -8.251 -0.956 1.00 92.06 77 ASN A N 1
ATOM 629 C CA . ASN A 1 77 ? 13.207 -8.318 -0.903 1.00 92.06 77 ASN A CA 1
ATOM 630 C C . ASN A 1 77 ? 12.816 -7.909 0.512 1.00 92.06 77 ASN A C 1
ATOM 632 O O . ASN A 1 77 ? 13.065 -8.646 1.471 1.00 92.06 77 ASN A O 1
ATOM 636 N N . ILE A 1 78 ? 12.322 -6.684 0.638 1.00 94.50 78 ILE A N 1
ATOM 637 C CA . ILE A 1 78 ? 12.064 -6.035 1.915 1.00 94.50 78 ILE A CA 1
ATOM 638 C C . ILE A 1 78 ? 10.585 -5.702 1.977 1.00 94.50 78 ILE A C 1
ATOM 640 O O . ILE A 1 78 ? 9.991 -5.236 1.010 1.00 94.50 78 ILE A O 1
ATOM 644 N N . VAL A 1 79 ? 9.992 -5.938 3.144 1.00 95.25 79 VAL A N 1
ATOM 645 C CA . VAL A 1 79 ? 8.614 -5.557 3.426 1.00 95.25 79 VAL A CA 1
ATOM 646 C C . VAL A 1 79 ? 8.597 -4.712 4.686 1.00 95.25 79 VAL A C 1
ATOM 648 O O . VAL A 1 79 ? 9.038 -5.142 5.753 1.00 95.25 79 VAL A O 1
ATOM 651 N N . TYR A 1 80 ? 8.053 -3.513 4.556 1.00 94.62 80 TYR A N 1
ATOM 652 C CA . TYR A 1 80 ? 7.752 -2.611 5.651 1.00 94.62 80 TYR A CA 1
ATOM 653 C C . TYR A 1 80 ? 6.287 -2.788 6.044 1.00 94.62 80 TYR A C 1
ATOM 655 O O . TYR A 1 80 ? 5.419 -2.921 5.186 1.00 94.62 80 TYR A O 1
ATOM 663 N N . CYS A 1 81 ? 6.001 -2.781 7.345 1.00 94.75 81 CYS A N 1
ATOM 664 C CA . CYS A 1 81 ? 4.644 -2.847 7.883 1.00 94.75 81 CYS A CA 1
ATOM 665 C C . CYS A 1 81 ? 4.378 -1.600 8.726 1.00 94.75 81 CYS A C 1
ATOM 667 O O . CYS A 1 81 ? 5.239 -1.160 9.493 1.00 94.75 81 CYS A O 1
ATOM 669 N N . GLY A 1 82 ? 3.178 -1.040 8.622 1.00 94.81 82 GLY A N 1
ATOM 670 C CA . GLY A 1 82 ? 2.812 0.168 9.350 1.00 94.81 82 GLY A CA 1
ATOM 671 C C . GLY A 1 82 ? 1.312 0.387 9.378 1.00 94.81 82 GLY A C 1
ATOM 672 O O . GLY A 1 82 ? 0.556 -0.391 8.829 1.00 94.81 82 GLY A O 1
ATOM 673 N N . ASN A 1 83 ? 0.877 1.444 10.047 1.00 97.31 83 ASN A N 1
ATOM 674 C CA . ASN A 1 83 ? -0.492 1.924 9.948 1.00 97.31 83 ASN A CA 1
ATOM 675 C C . ASN A 1 83 ? -0.418 3.385 9.513 1.00 97.31 83 ASN A C 1
ATOM 677 O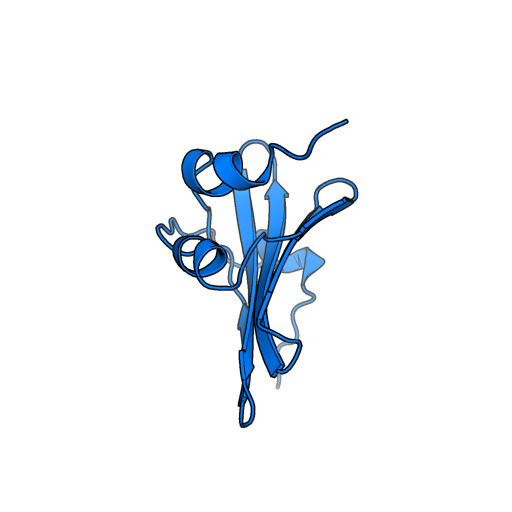 O . ASN A 1 83 ? -0.458 4.285 10.351 1.00 97.31 83 ASN A O 1
ATOM 681 N N . VAL A 1 84 ? -0.148 3.599 8.227 1.00 97.75 84 VAL A N 1
ATOM 682 C CA . VAL A 1 84 ? 0.103 4.933 7.675 1.00 97.75 84 VAL A CA 1
ATOM 683 C C . VAL A 1 84 ? -1.125 5.385 6.902 1.00 97.75 84 VAL A C 1
ATOM 685 O O . VAL A 1 84 ? -1.535 4.698 5.975 1.00 97.75 84 VAL A O 1
ATOM 688 N N . ILE A 1 85 ? -1.719 6.511 7.284 1.00 97.88 85 ILE A N 1
ATOM 689 C CA . ILE A 1 85 ? -2.807 7.123 6.523 1.00 97.88 85 ILE A CA 1
ATOM 690 C C . ILE A 1 85 ? -2.176 7.818 5.322 1.00 97.88 85 ILE A C 1
ATOM 692 O O . ILE A 1 85 ? -1.335 8.700 5.499 1.00 97.88 85 ILE A O 1
ATOM 696 N N . ILE A 1 86 ? -2.563 7.388 4.124 1.00 96.75 86 ILE A N 1
ATOM 697 C CA . ILE A 1 86 ? -2.145 8.002 2.865 1.00 96.75 86 ILE A CA 1
ATOM 698 C C . ILE A 1 86 ? -3.241 8.961 2.367 1.00 96.75 86 ILE A C 1
ATOM 700 O O . ILE A 1 86 ? -4.423 8.591 2.382 1.00 96.75 86 ILE A O 1
ATOM 704 N N . PRO A 1 87 ? -2.876 10.180 1.935 1.00 95.94 87 PRO A N 1
ATOM 705 C CA . PRO A 1 87 ? -3.805 11.136 1.361 1.00 95.94 87 PRO A CA 1
ATOM 706 C C . PRO A 1 87 ? -4.560 10.556 0.163 1.00 95.94 87 PRO A C 1
ATOM 708 O O . PRO A 1 87 ? -4.014 9.804 -0.645 1.00 95.94 87 PRO A O 1
ATOM 711 N N . GLU A 1 88 ? -5.841 10.902 0.043 1.00 93.62 88 GLU A N 1
ATOM 712 C CA . GLU A 1 88 ? -6.688 10.410 -1.048 1.00 93.62 88 GLU A CA 1
ATOM 713 C C . GLU A 1 88 ? -6.161 10.852 -2.423 1.00 93.62 88 GLU A C 1
ATOM 715 O O . GLU A 1 88 ? -6.218 10.090 -3.384 1.00 93.62 88 GLU A O 1
ATOM 720 N N . ASP A 1 89 ? -5.586 12.051 -2.514 1.00 93.25 89 ASP A N 1
ATOM 721 C CA . ASP A 1 89 ? -4.966 12.591 -3.722 1.00 93.25 89 ASP A CA 1
ATOM 722 C C . ASP A 1 89 ? -3.710 11.832 -4.168 1.00 93.25 89 ASP A C 1
ATOM 724 O O . ASP A 1 89 ? -3.433 11.824 -5.365 1.00 93.25 89 ASP A O 1
ATOM 728 N N . GLU A 1 90 ? -3.006 11.132 -3.270 1.00 93.69 90 GLU A N 1
ATOM 729 C CA . GLU A 1 90 ? -1.919 10.219 -3.658 1.00 93.69 90 GLU A CA 1
ATOM 730 C C . GLU A 1 90 ? -2.453 8.926 -4.280 1.00 93.69 90 GLU A C 1
ATOM 732 O O . GLU A 1 90 ? -1.831 8.368 -5.178 1.00 93.69 90 GLU A O 1
ATOM 737 N N . LEU A 1 91 ? -3.611 8.437 -3.826 1.00 93.31 91 LEU A N 1
ATOM 738 C CA . LEU A 1 91 ? -4.194 7.189 -4.323 1.00 93.31 91 LEU A CA 1
ATOM 739 C C . LEU A 1 91 ? -5.024 7.391 -5.601 1.00 93.31 91 LEU A C 1
ATOM 741 O O . LEU A 1 91 ? -5.029 6.533 -6.486 1.00 93.31 91 LEU A O 1
ATOM 745 N N . ASN A 1 92 ? -5.708 8.531 -5.719 1.00 92.12 92 ASN A N 1
ATOM 746 C CA . ASN A 1 92 ? -6.598 8.873 -6.832 1.00 92.12 92 ASN A CA 1
ATOM 747 C C . ASN A 1 92 ? -5.999 8.662 -8.237 1.00 92.12 92 ASN A C 1
ATOM 749 O O . ASN A 1 92 ? -6.704 8.102 -9.081 1.00 92.12 92 ASN A O 1
ATOM 753 N N . PRO A 1 93 ? -4.726 9.014 -8.515 1.00 90.88 93 PRO A N 1
ATOM 754 C CA . PRO A 1 93 ? -4.099 8.772 -9.813 1.00 90.88 93 PRO A CA 1
ATOM 755 C C . PRO A 1 93 ? -4.142 7.306 -10.262 1.00 90.88 93 PRO A C 1
ATOM 757 O O . PRO A 1 93 ? -4.207 7.041 -11.460 1.00 90.88 93 PRO A O 1
ATOM 760 N N . PHE A 1 94 ? -4.140 6.360 -9.318 1.00 90.56 94 PHE A N 1
ATOM 761 C CA . PHE A 1 94 ? -4.165 4.920 -9.593 1.00 90.56 94 PHE A CA 1
ATOM 762 C C . PHE A 1 94 ? -5.584 4.341 -9.644 1.00 90.56 94 PHE A C 1
ATOM 764 O O . PHE A 1 94 ? -5.801 3.287 -10.237 1.00 90.56 94 PHE A O 1
ATOM 771 N N . MET A 1 95 ? -6.565 5.027 -9.050 1.00 83.81 95 MET A N 1
ATOM 772 C CA . MET A 1 95 ? -7.968 4.589 -9.005 1.00 83.81 95 MET A CA 1
ATOM 773 C C . MET A 1 95 ? -8.686 4.729 -10.356 1.00 83.81 95 MET A C 1
ATOM 775 O O . MET A 1 95 ? -9.796 4.226 -10.531 1.00 83.81 95 MET A O 1
ATOM 779 N N . HIS A 1 96 ? -8.061 5.388 -11.332 1.00 68.25 96 HIS A N 1
ATOM 780 C CA . HIS A 1 96 ? -8.571 5.517 -12.691 1.00 68.25 96 HIS A CA 1
ATOM 781 C C . HIS A 1 96 ? -8.142 4.329 -13.565 1.00 68.25 96 HIS A C 1
ATOM 783 O O . HIS A 1 96 ? -7.299 4.469 -14.449 1.00 68.25 96 HIS A O 1
ATOM 789 N N . VAL A 1 97 ? -8.749 3.158 -13.355 1.00 54.78 97 VAL A N 1
ATOM 790 C CA . VAL A 1 97 ? -8.629 2.032 -14.295 1.00 54.78 97 VAL A CA 1
ATOM 791 C C . VAL A 1 97 ? -9.877 1.977 -15.180 1.00 54.78 97 VAL A C 1
ATOM 793 O O . VAL A 1 97 ? -11.003 1.980 -14.689 1.00 54.78 97 VAL A O 1
ATOM 796 N N . ARG A 1 98 ? -9.632 2.006 -16.497 1.00 45.84 98 ARG A N 1
ATOM 797 C CA . ARG A 1 98 ? -10.600 1.978 -17.605 1.00 45.84 98 ARG A CA 1
ATOM 798 C C . ARG A 1 98 ? -11.584 0.802 -17.497 1.00 45.84 98 ARG A C 1
ATOM 800 O O . ARG A 1 98 ? -11.183 -0.284 -17.087 1.00 45.84 98 ARG A O 1
ATOM 807 N N . GLU A 1 99 ? -12.829 1.063 -17.915 1.00 36.09 99 GLU A N 1
ATOM 808 C CA . GLU A 1 99 ? -13.862 0.055 -18.232 1.00 36.09 99 GLU A CA 1
ATOM 809 C C . GLU A 1 99 ? -13.374 -1.001 -19.235 1.00 36.09 99 GLU A C 1
ATOM 811 O O . GLU A 1 99 ? -12.593 -0.639 -20.151 1.00 36.09 99 GLU A O 1
#

Foldseek 3Di:
DDDDDDLVCQPVPAPEDEDEDLLVCQVVQPQWDWDDDDQWIKTWGHHPPAWTKIWIWGHDPPWIFGAKIWTGHNPDTDIDGHGYTYDPVSCVVNVPDDD

Radius of gyration: 13.78 Å; Cα contacts (8 Å, |Δi|>4): 176; chains: 1; bounding box: 34×26×42 Å

Solvent-accessible surface area (backbone atoms only — not comparable to full-atom values): 5869 Å² total; per-residue (Å²): 134,88,87,84,78,59,77,94,46,34,76,80,76,38,75,75,39,88,47,79,74,82,62,63,66,42,69,76,30,51,85,58,47,72,47,77,57,93,54,34,38,40,41,41,20,47,42,93,85,55,33,37,41,36,39,38,30,39,54,54,93,93,45,40,26,39,40,33,42,35,42,37,43,91,88,48,76,49,74,48,75,47,28,27,37,44,54,63,78,70,50,48,79,63,71,72,71,82,133

Nearest PDB structures (foldseek):
  4qtq-assembly1_A  TM=7.441E-01  e=1.248E+00  Xanthomonas citri pv. citri str. 306
  4n7z-assembly1_A-2  TM=5.795E-01  e=4.523E-01  Homo sapiens
  6w3i-assembly1_B  TM=5.734E-01  e=8.217E-01  Homo sapiens
  6w3j-assembly1_B  TM=5.579E-01  e=7.741E-01  Homo sapiens
  5xnw-assembly1_A  TM=4.275E-01  e=4.120E+00  Pseudomonas aeruginosa

Mean predicted aligned error: 4.64 Å

Secondary structure (DSSP, 8-state):
------GGGHHHHS--EE--SSSGGGGGGSS-EEEEETTEEEEEEEETTTEEEEEEEEEETTEEEEEEEEEEETTEEEEEEEEEEEPHHHHHHHH----